Protein AF-A0A3M4ABQ9-F1 (afdb_monomer)

Solvent-accessible surface area (backbone atoms only — not comparable to full-atom values): 3920 Å² total; per-residue (Å²): 114,68,68,62,52,51,54,51,52,52,52,53,54,51,51,55,55,54,59,76,68,65,76,79,75,86,64,57,17,30,46,30,40,41,97,91,50,75,46,51,36,69,62,81,94,49,89,79,51,44,79,48,91,74,74,19,75,39,74,79,57,53,135

Secondary structure (DSSP, 8-state):
-HHHHHHHHHHHHHHHHHHHT-PPPPPPBEEEE-SS-EEEESS--STT-EEPS--BSSTT---

Foldseek 3Di:
DVVVVVVVVVVVVVVVVVVVVDDDDQQKWFWWDADPDIAIDSDAPDPRIDTDDDIDSDRRRDD

pLDDT: mean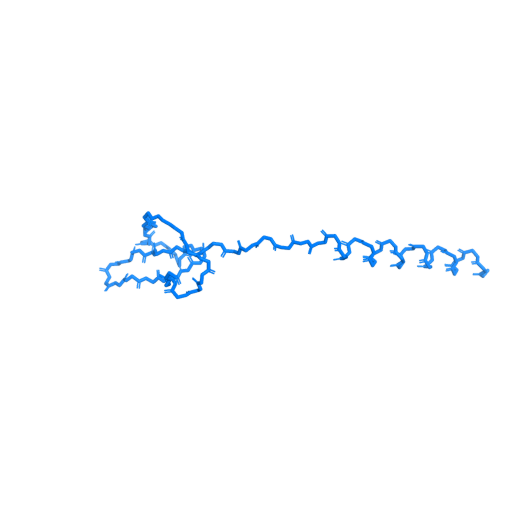 90.72, std 8.56, range [60.03, 98.31]

Nearest PDB structures (foldseek):
  4y1t-assembly1_A  TM=2.590E-01  e=6.159E+00  Mus musculus

Mean predicted aligned error: 6.67 Å

Organism: NCBI:txid237306

Sequence (63 aa):
MLFRACIAGIASASLMTLALLAQAAPAHYYKWQGDSRIVCAQTSPGPGWTRLKGHFIKSDCSI

Structure (mmCIF, N/CA/C/O backbone):
data_AF-A0A3M4ABQ9-F1
#
_entry.id   AF-A0A3M4ABQ9-F1
#
loop_
_atom_site.group_PDB
_atom_site.id
_atom_site.type_symbol
_atom_site.label_atom_id
_atom_site.label_alt_id
_atom_site.label_comp_id
_atom_site.label_asym_id
_atom_site.label_entity_id
_atom_site.label_seq_id
_atom_site.pdbx_PDB_ins_code
_atom_site.Cartn_x
_atom_site.Cartn_y
_atom_site.Cartn_z
_atom_site.occupancy
_atom_site.B_iso_or_equiv
_atom_site.auth_seq_id
_atom_site.auth_comp_id
_atom_site.auth_asym_id
_atom_site.auth_atom_id
_atom_site.pdbx_PDB_model_num
ATOM 1 N N . MET A 1 1 ? 39.499 -3.426 -32.8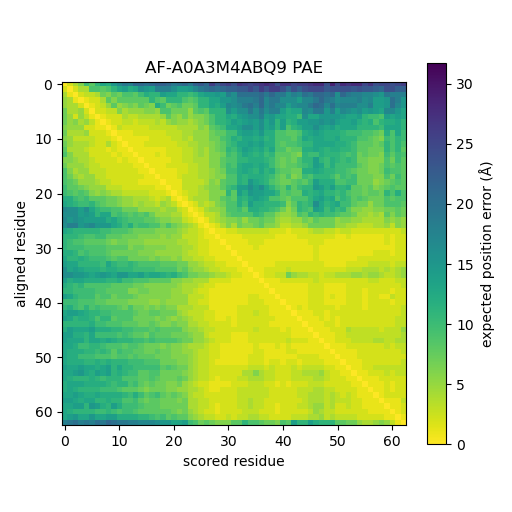64 1.00 60.03 1 MET A N 1
ATOM 2 C CA . MET A 1 1 ? 38.114 -3.958 -32.909 1.00 60.03 1 MET A CA 1
ATOM 3 C C . MET A 1 1 ? 37.880 -4.998 -31.812 1.00 60.03 1 MET A C 1
ATOM 5 O O . MET A 1 1 ? 36.931 -4.834 -31.060 1.00 60.03 1 MET A O 1
ATOM 9 N N . LEU A 1 2 ? 38.794 -5.961 -31.625 1.00 62.44 2 LEU A N 1
ATOM 10 C CA . LEU A 1 2 ? 38.733 -6.984 -30.564 1.00 62.44 2 LEU A CA 1
ATOM 11 C C . LEU A 1 2 ? 38.610 -6.413 -29.132 1.00 62.44 2 LEU A C 1
ATOM 13 O O . LEU A 1 2 ? 37.772 -6.853 -28.360 1.00 62.44 2 LEU A O 1
ATOM 17 N N . PHE A 1 3 ? 39.369 -5.362 -28.802 1.00 65.44 3 PHE A N 1
ATOM 18 C CA . PHE A 1 3 ? 39.385 -4.765 -27.455 1.00 65.44 3 PHE A CA 1
ATOM 19 C C . PHE A 1 3 ? 38.040 -4.143 -27.030 1.00 65.44 3 PHE A C 1
ATOM 21 O O . PHE A 1 3 ? 37.610 -4.290 -25.891 1.00 65.44 3 PHE A O 1
ATOM 28 N N . ARG A 1 4 ? 37.330 -3.496 -27.966 1.00 74.25 4 ARG A N 1
ATOM 29 C CA . ARG A 1 4 ? 35.988 -2.932 -27.727 1.00 74.25 4 ARG A CA 1
ATOM 30 C C . ARG A 1 4 ? 34.938 -4.027 -27.534 1.00 74.25 4 ARG A C 1
ATOM 32 O O . ARG A 1 4 ? 34.066 -3.878 -26.686 1.00 74.25 4 ARG A O 1
ATOM 39 N N . ALA A 1 5 ? 35.053 -5.122 -28.287 1.00 75.38 5 ALA A N 1
ATOM 40 C CA . ALA A 1 5 ? 34.187 -6.287 -28.135 1.00 75.38 5 ALA A CA 1
ATOM 41 C C . ALA A 1 5 ? 34.400 -6.978 -26.775 1.00 75.38 5 ALA A C 1
ATOM 43 O O . ALA A 1 5 ? 33.425 -7.334 -26.119 1.00 75.38 5 ALA A O 1
ATOM 44 N N . CYS A 1 6 ? 35.648 -7.083 -26.302 1.00 82.25 6 CYS A N 1
ATOM 45 C CA . CYS A 1 6 ? 35.952 -7.625 -24.974 1.00 82.25 6 CYS A CA 1
ATOM 46 C C . CYS A 1 6 ? 35.386 -6.757 -23.841 1.00 82.25 6 CYS A C 1
ATOM 48 O O . CYS A 1 6 ? 34.773 -7.289 -22.919 1.00 82.25 6 CYS A O 1
ATOM 50 N N . ILE A 1 7 ? 35.542 -5.428 -23.916 1.00 85.00 7 ILE A N 1
ATOM 51 C CA . ILE A 1 7 ? 34.987 -4.510 -22.905 1.00 85.00 7 ILE A CA 1
ATOM 52 C C . ILE A 1 7 ? 33.460 -4.616 -22.855 1.00 85.00 7 ILE A C 1
ATOM 54 O O . ILE A 1 7 ? 32.891 -4.708 -21.769 1.00 85.00 7 ILE A O 1
ATOM 58 N N . ALA A 1 8 ? 32.800 -4.648 -24.016 1.00 83.62 8 ALA A N 1
ATOM 59 C CA . ALA A 1 8 ? 31.353 -4.823 -24.083 1.00 83.62 8 ALA A CA 1
ATOM 60 C C . ALA A 1 8 ? 30.917 -6.162 -23.463 1.00 83.62 8 ALA A C 1
ATOM 62 O O . ALA A 1 8 ? 30.010 -6.178 -22.637 1.00 83.62 8 ALA A O 1
ATOM 63 N N . GLY A 1 9 ? 31.610 -7.262 -23.781 1.00 89.25 9 GLY A N 1
ATOM 64 C CA . GLY A 1 9 ? 31.323 -8.580 -23.208 1.00 89.25 9 GLY A CA 1
ATOM 65 C C . GLY A 1 9 ? 31.461 -8.623 -21.683 1.00 89.25 9 GLY A C 1
ATOM 66 O O . GLY A 1 9 ? 30.579 -9.140 -20.999 1.00 89.25 9 GLY A O 1
ATOM 67 N N . ILE A 1 10 ? 32.523 -8.022 -21.135 1.00 90.69 10 ILE A N 1
ATOM 68 C CA . ILE A 1 10 ? 32.744 -7.943 -19.682 1.00 90.69 10 ILE A CA 1
ATOM 69 C C . ILE A 1 10 ? 31.654 -7.099 -19.008 1.00 90.69 10 ILE A C 1
ATOM 71 O O . ILE A 1 10 ? 31.122 -7.497 -17.970 1.00 90.69 10 ILE A O 1
ATOM 75 N N . ALA A 1 11 ? 31.286 -5.958 -19.598 1.00 92.06 11 ALA A N 1
ATOM 76 C CA . ALA A 1 11 ? 30.236 -5.097 -19.061 1.00 92.06 11 ALA A CA 1
ATOM 77 C C . ALA A 1 11 ? 28.879 -5.819 -19.019 1.00 92.06 11 ALA A C 1
ATOM 79 O O . ALA A 1 11 ? 28.203 -5.803 -17.990 1.00 92.06 11 ALA A O 1
ATOM 80 N N . SER A 1 12 ? 28.508 -6.517 -20.096 1.00 91.75 12 SER A N 1
ATOM 81 C CA . SER A 1 12 ? 27.269 -7.299 -20.159 1.00 91.75 12 SER A CA 1
ATOM 82 C C . SER A 1 12 ? 27.239 -8.430 -19.126 1.00 91.75 12 SER A C 1
ATOM 84 O O . SER A 1 12 ? 26.252 -8.566 -18.405 1.00 91.75 12 SER A O 1
ATOM 86 N N . ALA A 1 13 ? 28.327 -9.198 -18.999 1.00 92.12 13 ALA A N 1
ATOM 87 C CA . ALA A 1 13 ? 28.425 -10.276 -18.012 1.00 92.12 13 ALA A CA 1
ATOM 88 C C . ALA A 1 13 ? 28.317 -9.749 -16.569 1.00 92.12 13 ALA A C 1
ATOM 90 O O . ALA A 1 13 ? 27.636 -10.341 -15.727 1.00 92.12 13 ALA A O 1
ATOM 91 N N . SER A 1 14 ? 28.929 -8.594 -16.298 1.00 92.12 14 SER A N 1
ATOM 92 C CA . SER A 1 14 ? 28.859 -7.930 -14.992 1.00 92.12 14 SER A CA 1
ATOM 93 C C . SER A 1 14 ? 27.433 -7.481 -14.659 1.00 92.12 14 SER A C 1
ATOM 95 O O . SER A 1 14 ? 26.960 -7.726 -13.550 1.00 92.12 14 SER A O 1
ATOM 97 N N . LEU A 1 15 ? 26.714 -6.889 -15.622 1.00 93.75 15 LEU A N 1
ATOM 98 C CA . LEU A 1 15 ? 25.315 -6.484 -15.433 1.00 93.75 15 LEU A CA 1
ATOM 99 C C . LEU A 1 15 ? 24.393 -7.680 -15.172 1.00 93.75 15 LEU A C 1
ATOM 101 O O . LEU A 1 15 ? 23.553 -7.610 -14.277 1.00 93.75 15 LEU A O 1
ATOM 105 N N . MET A 1 16 ? 24.557 -8.778 -15.917 1.00 92.62 16 MET A N 1
ATOM 106 C CA . MET A 1 16 ? 23.756 -9.988 -15.698 1.00 92.62 16 MET A CA 1
ATOM 107 C C . MET A 1 16 ? 24.002 -10.565 -14.303 1.00 92.62 16 MET A C 1
ATOM 109 O O . MET A 1 16 ? 23.053 -10.916 -13.609 1.00 92.62 16 MET A O 1
ATOM 113 N N . THR A 1 17 ? 25.258 -10.591 -13.856 1.00 92.31 17 THR A N 1
ATOM 114 C CA . THR A 1 17 ? 25.608 -11.081 -12.515 1.00 92.31 17 THR A CA 1
ATOM 115 C C . THR A 1 17 ? 24.977 -10.218 -11.418 1.00 92.31 17 THR A C 1
ATOM 117 O O . THR A 1 17 ? 24.427 -10.754 -10.461 1.00 92.31 17 THR A O 1
ATOM 120 N N . LEU A 1 18 ? 24.985 -8.888 -11.572 1.00 91.62 18 LEU A N 1
ATOM 121 C CA . LEU A 1 18 ? 24.317 -7.977 -10.634 1.00 91.62 18 LEU A CA 1
ATOM 122 C C . LEU A 1 18 ? 22.797 -8.178 -10.595 1.00 91.62 18 LEU A C 1
ATOM 124 O O . LEU A 1 18 ? 22.207 -8.127 -9.519 1.00 91.62 18 LEU A O 1
ATOM 128 N N . ALA A 1 19 ? 22.165 -8.426 -11.745 1.00 89.44 19 ALA A N 1
ATOM 129 C CA . ALA A 1 19 ? 20.727 -8.671 -11.814 1.00 89.44 19 ALA A CA 1
ATOM 130 C C . ALA A 1 19 ? 20.315 -9.952 -11.068 1.00 89.44 19 ALA A C 1
ATOM 132 O O . ALA A 1 19 ? 19.262 -9.972 -10.436 1.00 89.44 19 ALA A O 1
ATOM 133 N N . LEU A 1 20 ? 21.153 -10.996 -11.085 1.00 88.19 20 LEU A N 1
ATOM 134 C CA . LEU A 1 20 ? 20.889 -12.242 -10.354 1.00 88.19 20 LEU A CA 1
ATOM 135 C C . LEU A 1 20 ? 20.999 -12.092 -8.831 1.00 88.19 20 LEU A C 1
ATOM 137 O O . LEU A 1 20 ? 20.418 -12.896 -8.115 1.00 88.19 20 LEU A O 1
ATOM 141 N N . LEU A 1 21 ? 21.742 -11.095 -8.346 1.00 88.62 21 LEU A N 1
ATOM 142 C CA . LEU A 1 21 ? 21.912 -10.819 -6.914 1.00 88.62 21 LEU A CA 1
ATOM 143 C C . LEU A 1 21 ? 20.837 -9.872 -6.356 1.00 88.62 21 LEU A C 1
ATOM 145 O O . LEU A 1 21 ? 20.785 -9.629 -5.148 1.00 88.62 21 LEU A O 1
ATOM 149 N N . ALA A 1 22 ? 19.987 -9.313 -7.218 1.00 84.81 22 ALA A N 1
ATOM 150 C CA . ALA A 1 22 ? 18.922 -8.406 -6.826 1.00 84.81 22 ALA A CA 1
ATOM 151 C C . ALA A 1 22 ? 17.711 -9.187 -6.283 1.00 84.81 22 ALA A C 1
ATOM 153 O O . ALA A 1 22 ? 16.694 -9.343 -6.958 1.00 84.81 22 ALA A O 1
ATOM 154 N N . GLN A 1 23 ? 17.796 -9.661 -5.037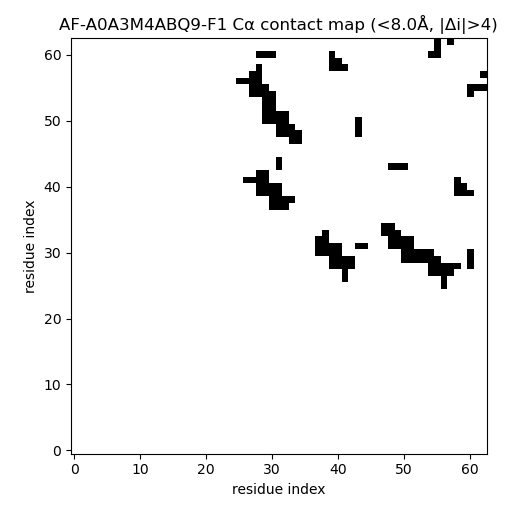 1.00 81.69 23 GLN A N 1
ATOM 155 C CA . GLN A 1 23 ? 16.630 -10.193 -4.327 1.00 81.69 23 GLN A CA 1
ATOM 156 C C . GLN A 1 23 ? 15.843 -9.067 -3.647 1.00 81.69 23 GLN A C 1
ATOM 158 O O . GLN A 1 23 ? 16.340 -8.403 -2.738 1.00 81.69 23 GLN A O 1
ATOM 163 N N . ALA A 1 24 ? 14.581 -8.891 -4.041 1.00 80.62 24 ALA A N 1
ATOM 164 C CA . ALA A 1 24 ? 13.638 -8.064 -3.299 1.00 80.62 24 ALA A CA 1
ATOM 165 C C . ALA A 1 24 ? 13.082 -8.858 -2.107 1.00 80.62 24 ALA A C 1
ATOM 167 O O . ALA A 1 24 ? 12.538 -9.950 -2.276 1.00 80.62 24 ALA A O 1
ATOM 168 N N . ALA A 1 25 ? 13.207 -8.310 -0.897 1.00 82.06 25 ALA A N 1
ATOM 169 C CA . ALA A 1 25 ? 12.515 -8.862 0.262 1.00 82.06 25 ALA A CA 1
ATOM 170 C C . ALA A 1 25 ? 10.986 -8.716 0.090 1.00 82.06 25 ALA A C 1
ATOM 172 O O . ALA A 1 25 ? 10.539 -7.771 -0.571 1.00 82.06 25 ALA A O 1
ATOM 173 N N . PRO A 1 26 ? 10.171 -9.608 0.686 1.00 82.50 26 PRO A N 1
ATOM 174 C CA . PRO A 1 26 ? 8.721 -9.465 0.674 1.00 82.50 26 PRO A CA 1
ATOM 175 C C . PRO A 1 26 ? 8.305 -8.096 1.212 1.00 82.50 26 P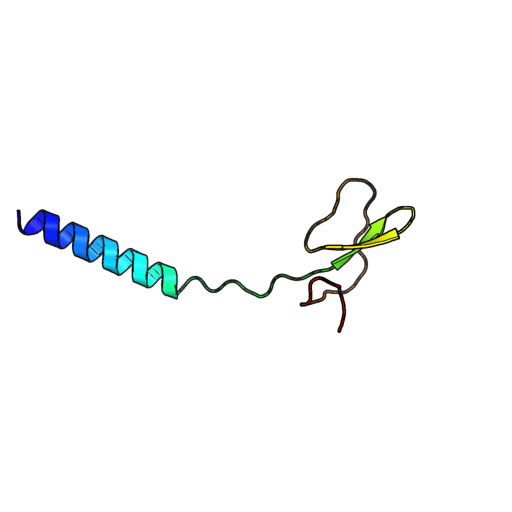RO A C 1
ATOM 177 O O . PRO A 1 26 ? 8.742 -7.675 2.285 1.00 82.50 26 PRO A O 1
ATOM 180 N N . ALA A 1 27 ? 7.453 -7.396 0.470 1.00 88.12 27 ALA A N 1
ATOM 181 C CA . ALA A 1 27 ? 6.979 -6.095 0.897 1.00 88.12 27 ALA A CA 1
ATOM 182 C C . ALA A 1 27 ? 5.901 -6.250 1.974 1.00 88.12 27 ALA A C 1
ATOM 184 O O . ALA A 1 27 ? 4.915 -6.963 1.794 1.00 88.12 27 ALA A O 1
ATOM 185 N N . HIS A 1 28 ? 6.089 -5.572 3.102 1.00 94.12 28 HIS A N 1
ATOM 186 C CA . HIS A 1 28 ? 5.120 -5.593 4.188 1.00 94.12 28 HIS A CA 1
ATOM 187 C C . HIS A 1 28 ? 3.948 -4.654 3.900 1.00 94.12 28 HIS A C 1
ATOM 189 O O . HIS A 1 28 ? 4.131 -3.498 3.518 1.00 94.12 28 HIS A O 1
ATOM 195 N N . TYR A 1 29 ? 2.747 -5.142 4.180 1.00 96.56 29 TYR A N 1
ATOM 196 C CA . TYR A 1 29 ? 1.503 -4.393 4.156 1.00 96.56 29 TYR A CA 1
ATOM 197 C C . TYR A 1 29 ? 1.017 -4.097 5.569 1.00 96.56 29 TYR A C 1
ATOM 199 O O . TYR A 1 29 ? 1.243 -4.864 6.509 1.00 96.56 29 TYR A O 1
ATOM 207 N N . TYR A 1 30 ? 0.314 -2.979 5.713 1.00 96.94 30 TYR A N 1
ATOM 208 C CA . TYR A 1 30 ? -0.203 -2.508 6.988 1.00 96.94 30 TYR A CA 1
ATOM 209 C C . TYR A 1 30 ? -1.661 -2.103 6.853 1.00 96.94 30 TYR A C 1
ATOM 211 O O . TYR A 1 30 ? -2.102 -1.642 5.799 1.00 96.94 30 TYR A O 1
ATOM 219 N N . LYS A 1 31 ? -2.402 -2.236 7.952 1.00 97.88 31 LYS A N 1
ATOM 220 C CA . LYS A 1 31 ? -3.733 -1.649 8.054 1.00 97.88 31 LYS A CA 1
ATOM 221 C C . LYS A 1 31 ? -3.590 -0.170 8.394 1.00 97.88 31 LYS A C 1
ATOM 223 O O . LYS A 1 31 ? -2.921 0.184 9.365 1.00 97.88 31 LYS A O 1
ATOM 228 N N . TRP A 1 32 ? -4.235 0.673 7.606 1.00 98.19 32 TRP A N 1
ATOM 229 C CA . TRP A 1 32 ? -4.306 2.112 7.807 1.00 98.19 32 TRP A CA 1
ATOM 230 C C . TRP A 1 32 ? -5.739 2.476 8.164 1.00 98.19 32 TRP A C 1
ATOM 232 O O . TRP A 1 32 ? -6.660 2.157 7.414 1.00 98.19 32 TRP A O 1
ATOM 242 N N . GLN A 1 33 ? -5.921 3.120 9.311 1.00 98.31 33 GLN A N 1
ATOM 243 C CA . GLN A 1 33 ? -7.196 3.671 9.751 1.00 98.31 33 GLN A CA 1
ATOM 244 C C . GLN A 1 33 ? -7.313 5.105 9.234 1.00 98.31 33 GLN A C 1
ATOM 246 O O . GLN A 1 33 ? -6.463 5.935 9.556 1.00 98.31 33 GLN A O 1
ATOM 251 N N . GLY A 1 34 ? -8.346 5.376 8.441 1.00 96.94 34 GLY A N 1
ATOM 252 C CA . GLY A 1 34 ? -8.816 6.728 8.134 1.00 96.94 34 GLY A CA 1
ATOM 253 C C . GLY A 1 34 ? -10.143 6.993 8.843 1.00 96.94 34 GLY A C 1
ATOM 254 O O . GLY A 1 34 ? -10.619 6.149 9.602 1.00 96.94 34 GLY A O 1
ATOM 255 N N . ASP A 1 35 ? -10.776 8.127 8.568 1.00 96.50 35 ASP A N 1
ATOM 256 C CA . ASP A 1 35 ? -11.955 8.559 9.333 1.00 96.50 35 ASP A CA 1
ATOM 257 C C . ASP A 1 35 ? -13.149 7.596 9.233 1.00 96.50 35 ASP A C 1
ATOM 259 O O . ASP A 1 35 ? -13.820 7.327 10.224 1.00 96.50 35 ASP A O 1
ATOM 263 N N . SER A 1 36 ? -13.410 7.042 8.045 1.00 96.38 36 SER A N 1
ATOM 264 C CA . SER A 1 36 ? -14.594 6.207 7.783 1.00 96.38 36 SER A CA 1
ATOM 265 C C . SER A 1 36 ? -14.287 4.747 7.457 1.00 96.38 36 SER A C 1
ATOM 267 O O . SER A 1 36 ? -15.203 3.929 7.378 1.00 96.38 36 SER A O 1
ATOM 269 N N . ARG A 1 37 ? -13.017 4.398 7.222 1.00 97.25 37 ARG A N 1
ATOM 270 C CA . ARG A 1 37 ? -12.641 3.061 6.747 1.00 97.25 37 ARG A CA 1
ATOM 271 C C . ARG A 1 37 ? -11.214 2.676 7.110 1.00 97.25 37 ARG A C 1
ATOM 273 O O . ARG A 1 37 ? -10.347 3.528 7.297 1.00 97.25 37 ARG A O 1
ATOM 280 N N . ILE A 1 38 ? -10.980 1.368 7.111 1.00 97.56 38 ILE A N 1
ATOM 281 C CA . ILE A 1 38 ? -9.649 0.766 7.187 1.00 97.56 38 ILE A CA 1
ATOM 282 C C . ILE A 1 38 ? -9.275 0.253 5.800 1.00 97.56 38 ILE A C 1
ATOM 284 O O . ILE A 1 38 ? -10.093 -0.380 5.134 1.00 97.56 38 ILE A O 1
ATOM 288 N N . VAL A 1 39 ? -8.037 0.499 5.374 1.00 97.25 39 VAL A N 1
ATOM 289 C CA . VAL A 1 39 ? -7.488 -0.047 4.123 1.00 97.25 39 VAL A CA 1
ATOM 290 C C . VAL A 1 39 ? -6.179 -0.778 4.381 1.00 97.25 39 VAL A C 1
ATOM 292 O O . VAL A 1 39 ? -5.476 -0.487 5.348 1.00 97.25 39 VAL A O 1
ATOM 295 N N . CYS A 1 40 ? -5.848 -1.724 3.507 1.00 97.31 40 CYS A N 1
ATOM 296 C CA . CYS A 1 40 ? -4.544 -2.371 3.497 1.00 97.31 40 CYS A CA 1
ATOM 297 C C . CYS A 1 40 ? -3.646 -1.709 2.447 1.00 97.31 40 CYS A C 1
ATOM 299 O O . CYS A 1 40 ? -4.039 -1.593 1.288 1.00 97.31 40 CYS A O 1
ATOM 301 N N . ALA A 1 41 ? -2.456 -1.260 2.845 1.00 96.75 41 ALA A N 1
ATOM 302 C CA . ALA A 1 41 ? -1.477 -0.661 1.938 1.00 96.75 41 ALA A CA 1
ATOM 303 C C . ALA A 1 41 ? -0.052 -0.782 2.501 1.00 96.75 41 ALA A C 1
ATOM 305 O O . ALA A 1 41 ? 0.145 -0.787 3.720 1.00 96.75 41 ALA A O 1
ATOM 306 N N . GLN A 1 42 ? 0.953 -0.856 1.622 1.00 95.81 42 GLN A N 1
ATOM 307 C CA . GLN A 1 42 ? 2.366 -0.858 2.039 1.00 95.81 42 GLN A CA 1
ATOM 308 C C . GLN A 1 42 ? 2.792 0.493 2.628 1.00 95.81 42 GLN A C 1
ATOM 310 O O . GLN A 1 42 ? 3.546 0.554 3.597 1.00 95.81 42 GLN A O 1
ATOM 315 N N . THR A 1 43 ? 2.285 1.585 2.063 1.00 95.75 43 THR A N 1
ATOM 316 C CA . THR A 1 43 ? 2.589 2.964 2.459 1.0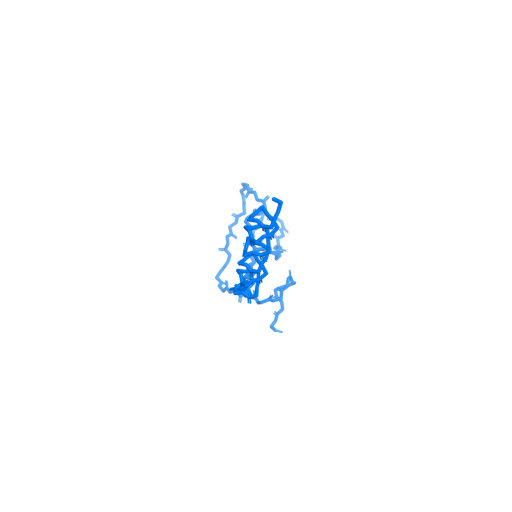0 95.75 43 THR A CA 1
ATOM 317 C C . THR A 1 43 ? 1.315 3.701 2.864 1.00 95.75 43 THR A C 1
ATOM 319 O O . THR A 1 43 ? 0.207 3.229 2.603 1.00 95.75 43 THR A O 1
ATOM 322 N N . SER A 1 44 ? 1.463 4.844 3.543 1.00 96.44 44 SER A N 1
ATOM 323 C CA . SER A 1 44 ? 0.310 5.664 3.929 1.00 96.44 44 SER A CA 1
ATOM 324 C C . SER A 1 44 ? -0.454 6.130 2.683 1.00 96.44 44 SER A C 1
ATOM 326 O O . SER A 1 44 ? 0.186 6.667 1.776 1.00 96.44 44 SER A O 1
ATOM 328 N N . PRO A 1 45 ? -1.794 6.004 2.638 1.00 96.69 45 PRO A N 1
ATOM 329 C CA . PRO A 1 45 ? -2.590 6.558 1.543 1.00 96.69 45 PRO A CA 1
ATOM 330 C C . PRO A 1 45 ? -2.578 8.095 1.480 1.00 96.69 45 PRO A C 1
ATOM 332 O O . PRO A 1 45 ? -2.936 8.659 0.449 1.00 96.69 45 PRO A O 1
ATOM 335 N N . GLY A 1 46 ? -2.195 8.780 2.564 1.00 96.75 46 GLY A N 1
ATOM 336 C CA . GLY A 1 46 ? -2.101 10.239 2.609 1.00 96.75 46 GLY A CA 1
ATOM 337 C C . GLY A 1 46 ? -2.277 10.823 4.016 1.00 96.75 46 GLY A C 1
ATOM 338 O O . GLY A 1 46 ? -2.241 10.088 5.007 1.00 96.75 46 GLY A O 1
ATOM 339 N N . PRO A 1 47 ? -2.479 12.147 4.127 1.00 97.38 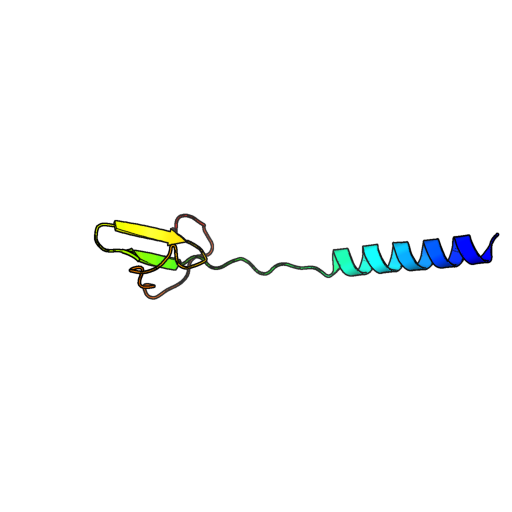47 PRO A N 1
ATOM 340 C CA . PRO A 1 47 ? -2.841 12.797 5.385 1.00 97.38 47 PRO A CA 1
ATOM 341 C C . PRO A 1 47 ? -4.136 12.221 5.979 1.00 9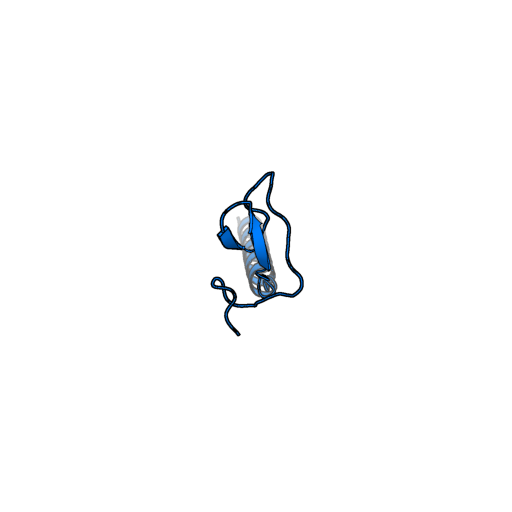7.38 47 PRO A C 1
ATOM 343 O O . PRO A 1 47 ? -5.029 11.811 5.240 1.00 97.38 47 PRO A O 1
ATOM 346 N N . GLY A 1 48 ? -4.236 12.182 7.310 1.00 96.44 48 GLY A N 1
ATOM 347 C CA . GLY A 1 48 ? -5.402 11.636 8.023 1.00 96.44 48 GLY A CA 1
ATOM 348 C C . GLY A 1 48 ? -5.393 10.114 8.208 1.00 96.44 48 GLY A C 1
ATOM 349 O O . GLY A 1 48 ? -6.251 9.574 8.897 1.00 96.44 48 GLY A O 1
ATOM 350 N N . TRP A 1 49 ? -4.406 9.407 7.652 1.00 98.19 49 TRP A N 1
ATOM 351 C CA . TRP A 1 49 ? -4.265 7.965 7.838 1.00 98.19 49 TRP A CA 1
ATOM 352 C C . TRP A 1 49 ? -3.291 7.635 8.965 1.00 98.19 49 TRP A C 1
ATOM 354 O O . TRP A 1 49 ? -2.145 8.084 8.972 1.00 98.19 49 TRP A O 1
ATOM 364 N N . THR A 1 50 ? -3.728 6.780 9.888 1.00 98.06 50 THR A N 1
ATOM 365 C CA . THR A 1 50 ? -2.903 6.279 10.993 1.00 98.06 50 THR A CA 1
ATOM 366 C C . THR A 1 50 ? -2.634 4.790 10.821 1.00 98.06 50 THR A C 1
ATOM 368 O O . THR A 1 50 ? -3.553 3.995 10.614 1.00 98.06 50 THR A O 1
ATOM 371 N N . ARG A 1 51 ? -1.364 4.387 10.916 1.00 97.50 51 ARG A N 1
ATOM 372 C CA . ARG A 1 51 ? -0.964 2.979 10.818 1.00 97.50 51 ARG A CA 1
ATOM 373 C C . ARG A 1 51 ? -1.350 2.214 12.085 1.00 97.50 51 ARG A C 1
ATOM 375 O O . ARG A 1 51 ? -0.953 2.588 13.186 1.00 97.50 51 ARG A O 1
ATOM 382 N N . LEU A 1 52 ? -2.066 1.106 11.918 1.00 97.00 52 LEU A N 1
ATOM 383 C CA . LEU A 1 52 ? -2.382 0.165 12.992 1.00 97.00 52 LEU A CA 1
ATOM 384 C C . LEU A 1 52 ? -1.215 -0.809 13.233 1.00 97.00 52 LEU A C 1
ATOM 386 O O . LEU A 1 52 ? -0.360 -1.014 12.368 1.00 97.00 52 LEU A O 1
ATOM 390 N N . LYS A 1 53 ? -1.167 -1.418 14.426 1.00 96.19 53 LYS A N 1
ATOM 391 C CA . LYS A 1 53 ? -0.121 -2.391 14.787 1.00 96.19 53 LYS A CA 1
ATOM 392 C C . LYS A 1 53 ? -0.188 -3.651 13.913 1.00 96.19 53 LYS A C 1
ATOM 394 O O . LYS A 1 53 ? -1.264 -4.090 13.517 1.00 96.19 53 LYS A O 1
ATOM 399 N N . GLY A 1 54 ? 0.976 -4.266 13.702 1.00 93.56 54 GLY A N 1
ATOM 400 C CA . GLY A 1 54 ? 1.133 -5.494 12.919 1.00 93.56 54 GLY A CA 1
ATOM 401 C C . GLY A 1 54 ? 1.619 -5.241 11.493 1.00 93.56 54 GLY A C 1
ATOM 402 O O . GLY A 1 54 ? 1.786 -4.094 11.077 1.00 93.56 54 GLY A O 1
ATOM 403 N N . HIS A 1 55 ? 1.899 -6.328 10.776 1.00 94.12 55 HIS A N 1
ATOM 404 C CA . HIS A 1 55 ? 2.267 -6.332 9.364 1.00 94.12 55 HIS A CA 1
ATOM 405 C C . HIS A 1 55 ? 1.778 -7.618 8.702 1.00 94.12 55 HIS A C 1
ATOM 407 O O . HIS A 1 55 ? 1.589 -8.629 9.377 1.00 94.12 55 HIS A O 1
ATOM 413 N N . PHE A 1 56 ? 1.569 -7.557 7.393 1.00 95.12 56 PHE A N 1
ATOM 414 C CA . PHE A 1 56 ? 1.057 -8.653 6.582 1.00 95.12 56 PHE A CA 1
ATOM 415 C C . PHE A 1 56 ? 1.927 -8.813 5.340 1.00 95.12 56 PHE A C 1
ATOM 417 O O . PHE A 1 56 ? 2.467 -7.834 4.830 1.00 95.12 56 PHE A O 1
ATOM 424 N N . ILE A 1 57 ? 2.054 -10.040 4.844 1.00 93.25 57 ILE A N 1
ATOM 425 C CA . ILE A 1 57 ? 2.761 -10.306 3.584 1.00 93.25 57 ILE A CA 1
ATOM 426 C C . ILE A 1 57 ? 1.821 -10.118 2.386 1.00 93.25 57 ILE A C 1
ATOM 428 O O . ILE A 1 57 ? 2.250 -9.699 1.315 1.00 93.25 57 ILE A O 1
ATOM 432 N N . LYS A 1 58 ? 0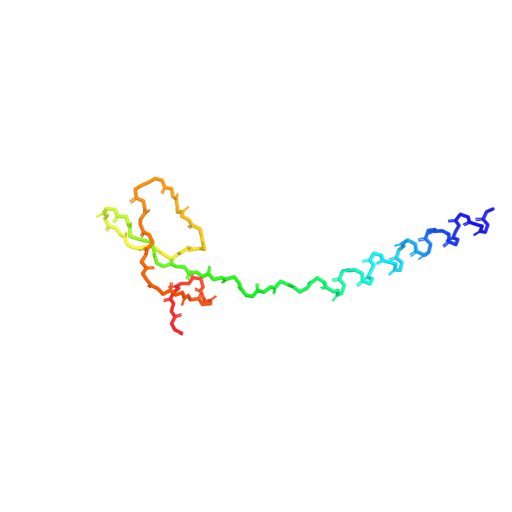.524 -10.391 2.573 1.00 92.19 58 LYS A N 1
ATOM 433 C CA . LYS A 1 58 ? -0.490 -10.274 1.524 1.00 92.19 58 LYS A CA 1
ATOM 434 C C . LYS A 1 58 ? -1.060 -8.862 1.429 1.00 92.19 58 LYS A C 1
ATOM 436 O O . LYS A 1 58 ? -1.236 -8.172 2.435 1.00 92.19 58 LYS A O 1
ATOM 441 N N . SER A 1 59 ? -1.401 -8.463 0.207 1.00 92.12 59 SER A N 1
ATOM 442 C CA . SER A 1 59 ? -1.865 -7.112 -0.120 1.00 92.12 59 SER A CA 1
ATOM 443 C C . SER A 1 59 ? -3.249 -6.753 0.416 1.00 92.12 59 SER A C 1
ATOM 445 O O . SER A 1 59 ? -3.608 -5.582 0.452 1.00 92.12 59 SER A O 1
ATOM 447 N N . ASP A 1 60 ? -4.031 -7.747 0.820 1.00 93.62 60 ASP A N 1
ATOM 448 C CA . ASP A 1 60 ? -5.350 -7.608 1.437 1.00 93.62 60 ASP A CA 1
ATOM 449 C C . ASP A 1 60 ? -5.293 -7.650 2.977 1.00 93.62 60 ASP A C 1
ATOM 451 O O . ASP A 1 60 ? -6.325 -7.561 3.640 1.00 93.62 60 ASP A O 1
ATOM 455 N N . CYS A 1 61 ? -4.095 -7.750 3.5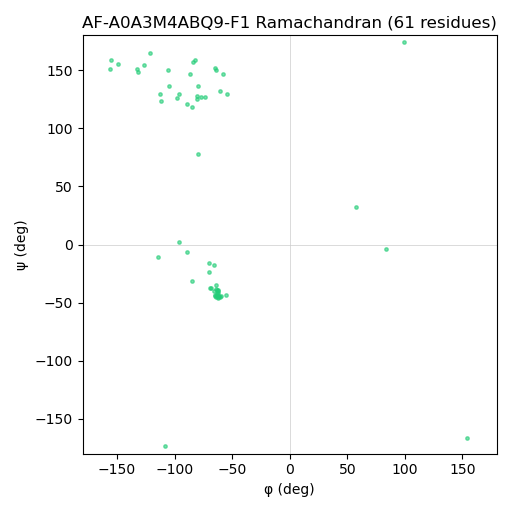67 1.00 94.06 61 CYS A N 1
ATOM 456 C CA . CYS A 1 61 ? -3.881 -7.852 5.012 1.00 94.06 61 CYS A CA 1
ATOM 457 C C . CYS A 1 61 ? -4.606 -9.055 5.650 1.00 94.06 61 CYS A C 1
ATOM 459 O O . CYS A 1 61 ? -5.040 -8.983 6.808 1.00 94.06 61 CYS A O 1
ATOM 461 N N . SER A 1 62 ? -4.746 -10.154 4.904 1.00 92.06 62 SER A N 1
ATOM 462 C CA . SER A 1 62 ? -5.138 -11.451 5.456 1.00 92.06 62 SER A CA 1
ATOM 463 C C . SER A 1 62 ? -3.921 -12.209 6.009 1.00 92.06 62 SER A C 1
ATOM 465 O O . SER A 1 62 ? -2.780 -11.923 5.635 1.00 92.06 62 SER A O 1
ATOM 467 N N . ILE A 1 63 ? -4.178 -13.144 6.933 1.00 82.38 63 ILE A N 1
ATOM 468 C CA . ILE A 1 63 ? -3.179 -14.081 7.488 1.00 82.38 63 ILE A CA 1
ATOM 469 C C . ILE A 1 63 ? -2.731 -15.063 6.416 1.00 82.38 63 ILE A C 1
ATOM 471 O O . ILE A 1 63 ? -3.624 -15.638 5.754 1.00 82.38 63 ILE A O 1
#

Radius of gyration: 21.64 Å; Cα contacts (8 Å, |Δi|>4): 75; chains: 1; bounding box: 54×27×48 Å